Protein AF-A0A1C4FGM2-F1 (afdb_monomer_lite)

InterPro domains:
  IPR003675 CAAX prenyl protease 2/Lysostaphin resistance protein A-like domain [PF02517] (16-92)

Radius of gyration: 21.21 Å; chains: 1; bounding box: 52×29×66 Å

Structure (mmCIF, N/CA/C/O backbone):
data_AF-A0A1C4FGM2-F1
#
_entry.id   AF-A0A1C4FGM2-F1
#
loop_
_atom_site.group_PDB
_atom_site.id
_atom_site.type_symbol
_atom_site.label_atom_id
_atom_site.label_alt_id
_atom_site.label_comp_id
_atom_site.label_asym_id
_atom_site.label_entity_id
_atom_site.label_seq_id
_atom_site.pdbx_PDB_ins_code
_atom_site.Cartn_x
_atom_site.Cartn_y
_atom_site.Cartn_z
_atom_site.occupancy
_atom_site.B_iso_or_equiv
_atom_site.auth_seq_id
_atom_site.auth_comp_id
_atom_site.auth_asym_id
_atom_site.auth_atom_id
_atom_site.pdbx_PDB_model_num
ATOM 1 N N . MET A 1 1 ? 20.312 -0.316 -46.261 1.00 58.28 1 MET A N 1
ATOM 2 C CA . MET A 1 1 ? 19.997 0.112 -44.881 1.00 58.28 1 MET A CA 1
ATOM 3 C C . MET A 1 1 ? 18.495 0.359 -44.836 1.00 58.28 1 MET A C 1
ATOM 5 O O . MET A 1 1 ? 18.034 1.229 -45.562 1.00 58.28 1 MET A O 1
ATOM 9 N N . SER A 1 2 ? 17.714 -0.479 -44.149 1.00 71.62 2 SER A N 1
ATOM 10 C CA . SER A 1 2 ? 16.253 -0.311 -44.080 1.00 71.62 2 SER A CA 1
ATOM 11 C C . SER A 1 2 ? 15.902 0.895 -43.198 1.00 71.62 2 SER A C 1
ATOM 13 O O . SER A 1 2 ? 16.523 1.047 -42.143 1.00 71.62 2 SER A O 1
ATOM 15 N N . PRO A 1 3 ? 14.939 1.747 -43.588 1.00 80.38 3 PRO A N 1
ATOM 16 C CA . PRO A 1 3 ? 14.545 2.896 -42.782 1.00 80.38 3 PRO A CA 1
ATOM 17 C C . PRO A 1 3 ? 13.941 2.438 -41.449 1.00 80.38 3 PRO A C 1
ATOM 19 O O . PRO A 1 3 ? 13.172 1.478 -41.394 1.00 80.38 3 PRO A O 1
ATOM 22 N N . ILE A 1 4 ? 14.306 3.126 -40.368 1.00 81.00 4 ILE A N 1
ATOM 23 C CA . ILE A 1 4 ? 13.759 2.887 -39.029 1.00 81.00 4 ILE A CA 1
ATOM 24 C C . ILE A 1 4 ? 12.269 3.237 -39.044 1.00 81.00 4 ILE A C 1
ATOM 26 O O . ILE A 1 4 ? 11.886 4.348 -39.412 1.00 81.00 4 ILE A O 1
ATOM 30 N N . ASN A 1 5 ? 11.427 2.289 -38.631 1.00 86.44 5 ASN A N 1
ATOM 31 C CA . ASN A 1 5 ? 9.988 2.494 -38.535 1.00 86.44 5 ASN A CA 1
ATOM 32 C C . ASN A 1 5 ? 9.630 3.101 -37.170 1.00 86.44 5 ASN A C 1
ATOM 34 O O . ASN A 1 5 ? 9.464 2.396 -36.172 1.00 86.44 5 ASN A O 1
ATOM 38 N N . TRP A 1 6 ? 9.509 4.425 -37.140 1.00 86.25 6 TRP A N 1
ATOM 39 C CA . TRP A 1 6 ? 9.215 5.199 -35.934 1.00 86.25 6 TRP A CA 1
ATOM 40 C C . TRP A 1 6 ? 7.874 4.850 -35.271 1.00 86.25 6 TRP A C 1
ATOM 42 O O . TRP A 1 6 ? 7.759 4.965 -34.053 1.00 86.25 6 TRP A O 1
ATOM 52 N N . SER A 1 7 ? 6.882 4.351 -36.016 1.00 85.75 7 SER A N 1
ATOM 53 C CA . SER A 1 7 ? 5.604 3.917 -35.435 1.00 85.75 7 SER A CA 1
ATOM 54 C C . SER A 1 7 ? 5.770 2.690 -34.537 1.00 85.75 7 SER A C 1
ATOM 56 O O . SER A 1 7 ? 5.165 2.623 -33.469 1.00 85.75 7 SER A O 1
ATOM 58 N N . ILE A 1 8 ? 6.637 1.748 -34.924 1.00 85.75 8 ILE A N 1
ATOM 59 C CA . ILE A 1 8 ? 6.947 0.560 -34.114 1.00 85.75 8 ILE A CA 1
ATOM 60 C C . ILE A 1 8 ? 7.693 0.967 -32.837 1.00 85.75 8 ILE A C 1
ATOM 62 O O . ILE A 1 8 ? 7.392 0.460 -31.759 1.00 85.75 8 ILE A O 1
ATOM 66 N N . VAL A 1 9 ? 8.613 1.933 -32.937 1.00 83.44 9 VAL A N 1
ATOM 67 C CA . VAL A 1 9 ? 9.351 2.472 -31.783 1.00 83.44 9 VAL A CA 1
ATOM 68 C C . VAL A 1 9 ? 8.400 3.135 -30.779 1.00 83.44 9 VAL A C 1
ATOM 70 O O . VAL A 1 9 ? 8.472 2.842 -29.587 1.00 83.44 9 VAL A O 1
ATOM 73 N N . CYS A 1 10 ? 7.455 3.960 -31.243 1.00 82.88 10 CYS A N 1
ATOM 74 C CA . CYS A 1 10 ? 6.454 4.586 -30.373 1.00 82.88 10 CYS A CA 1
ATOM 75 C C . CYS A 1 10 ? 5.533 3.564 -29.687 1.00 82.88 10 CYS A C 1
ATOM 77 O O . CYS A 1 10 ? 5.261 3.696 -28.493 1.00 82.88 10 CYS A O 1
ATOM 79 N N . LEU A 1 11 ? 5.082 2.529 -30.407 1.00 84.50 11 LEU A N 1
ATOM 80 C CA . LEU A 1 11 ? 4.248 1.462 -29.836 1.00 84.50 11 LEU A CA 1
ATOM 81 C C . LEU A 1 11 ? 4.990 0.665 -28.757 1.00 84.50 11 LEU A C 1
ATOM 83 O O . LEU A 1 11 ? 4.408 0.324 -27.723 1.00 84.50 11 LEU A O 1
ATOM 87 N N . PHE A 1 12 ? 6.282 0.411 -28.970 1.00 83.50 12 PHE A N 1
ATOM 88 C CA . PHE A 1 12 ? 7.119 -0.287 -28.001 1.00 83.50 12 PHE A CA 1
ATOM 89 C C . PHE A 1 12 ? 7.310 0.544 -26.727 1.00 83.50 12 PHE A C 1
ATOM 91 O O . PHE A 1 12 ? 7.091 0.043 -25.626 1.00 83.50 12 PHE A O 1
ATOM 98 N N . ILE A 1 13 ? 7.629 1.836 -26.868 1.00 86.06 13 ILE A N 1
ATOM 99 C CA . ILE A 1 13 ? 7.791 2.758 -25.734 1.00 86.06 13 ILE A CA 1
ATOM 100 C C . ILE A 1 13 ? 6.479 2.900 -24.949 1.00 86.06 13 ILE A C 1
ATOM 102 O O . ILE A 1 13 ? 6.487 2.818 -23.724 1.00 86.06 13 ILE A O 1
ATOM 106 N N . SER A 1 14 ? 5.342 3.055 -25.633 1.00 85.06 14 SER A N 1
ATOM 107 C CA . SER A 1 14 ? 4.028 3.177 -24.985 1.00 85.06 14 SER A CA 1
ATOM 108 C C . SER A 1 14 ? 3.633 1.919 -24.199 1.00 85.06 14 SER A C 1
ATOM 110 O O . SER A 1 14 ? 3.142 2.027 -23.070 1.00 85.06 14 SER A O 1
ATOM 112 N N . SER A 1 15 ? 3.905 0.728 -24.744 1.00 85.19 15 SER A N 1
ATOM 113 C CA . SER A 1 15 ? 3.662 -0.539 -24.038 1.00 85.19 15 SER A CA 1
ATOM 114 C C . SER A 1 15 ? 4.545 -0.672 -22.797 1.00 85.19 15 SER A C 1
ATOM 116 O O . SER A 1 15 ? 4.078 -1.094 -21.740 1.00 85.19 15 SER A O 1
ATOM 118 N N . PHE A 1 16 ? 5.809 -0.256 -22.899 1.00 86.06 16 PHE A N 1
ATOM 119 C CA . PHE A 1 16 ? 6.755 -0.303 -21.787 1.00 86.06 16 PHE A CA 1
ATOM 120 C C . PHE A 1 16 ? 6.359 0.650 -20.653 1.00 86.06 16 PHE A C 1
ATOM 122 O O . PHE A 1 16 ? 6.379 0.270 -19.485 1.00 86.06 16 PHE A O 1
ATOM 129 N N . ILE A 1 17 ? 5.934 1.871 -20.993 1.00 87.56 17 ILE A N 1
ATOM 130 C CA . ILE A 1 17 ? 5.421 2.838 -20.014 1.00 87.56 17 ILE A CA 1
ATOM 131 C C . ILE A 1 17 ? 4.176 2.283 -19.317 1.00 87.56 17 ILE A C 1
ATOM 133 O O . ILE A 1 17 ? 4.075 2.382 -18.098 1.00 87.56 17 ILE A O 1
ATOM 137 N N . SER A 1 18 ? 3.259 1.656 -20.058 1.00 84.50 18 SER A N 1
ATOM 138 C CA . SER A 1 18 ? 2.038 1.079 -19.479 1.00 84.50 18 SER A CA 1
ATOM 139 C C . SER A 1 18 ? 2.348 -0.028 -18.465 1.00 84.50 18 SER A C 1
ATOM 141 O O . SER A 1 18 ? 1.776 -0.028 -17.380 1.00 84.50 18 SER A O 1
ATOM 143 N N . LEU A 1 19 ? 3.311 -0.909 -18.763 1.00 83.19 19 LEU A N 1
ATOM 144 C CA . LEU A 1 19 ? 3.783 -1.943 -17.830 1.00 83.19 19 LEU A CA 1
ATOM 145 C C . LEU A 1 19 ? 4.391 -1.351 -16.549 1.00 83.19 19 LEU A C 1
ATOM 147 O O . LEU A 1 19 ? 4.133 -1.848 -15.454 1.00 83.19 19 LEU A O 1
ATOM 151 N N . ILE A 1 20 ? 5.182 -0.280 -16.676 1.00 85.75 20 ILE A N 1
ATOM 152 C CA . ILE A 1 20 ? 5.779 0.414 -15.526 1.00 85.75 20 ILE A CA 1
ATOM 153 C C . ILE A 1 20 ? 4.690 1.055 -14.662 1.00 85.75 20 ILE A C 1
ATOM 155 O O . ILE A 1 20 ? 4.723 0.924 -13.440 1.00 85.75 20 ILE A O 1
ATOM 159 N N . VAL A 1 21 ? 3.718 1.732 -15.276 1.00 86.25 21 VAL A N 1
ATOM 160 C CA . VAL A 1 21 ? 2.612 2.368 -14.549 1.00 86.25 21 VAL A CA 1
ATOM 161 C C . VAL A 1 21 ? 1.774 1.323 -13.816 1.00 86.25 21 VAL A C 1
ATOM 163 O O . VAL A 1 21 ? 1.463 1.510 -12.641 1.00 86.25 21 VAL A O 1
ATOM 166 N N . ASP A 1 22 ? 1.451 0.206 -14.461 1.00 81.94 22 ASP A N 1
ATOM 167 C CA . ASP A 1 22 ? 0.622 -0.831 -13.847 1.00 81.94 22 ASP A CA 1
ATOM 168 C C . ASP A 1 22 ? 1.333 -1.487 -12.647 1.00 81.94 22 ASP A C 1
ATOM 170 O O . ASP A 1 22 ? 0.786 -1.566 -11.546 1.00 81.94 22 ASP A O 1
ATOM 174 N N . GLY A 1 23 ? 2.611 -1.846 -12.807 1.00 80.69 23 GLY A N 1
ATOM 175 C CA . GLY A 1 23 ? 3.391 -2.489 -11.746 1.00 80.69 23 GLY A CA 1
ATOM 176 C C . GLY A 1 23 ? 3.797 -1.565 -10.592 1.00 80.69 23 GLY A C 1
ATOM 177 O O . GLY A 1 23 ? 3.819 -1.998 -9.442 1.00 80.69 23 GLY A O 1
ATOM 178 N N . ILE A 1 24 ? 4.129 -0.299 -10.868 1.00 81.00 24 ILE A N 1
ATOM 179 C CA . ILE A 1 24 ? 4.655 0.631 -9.849 1.00 81.00 24 ILE A CA 1
ATOM 180 C C . ILE A 1 24 ? 3.555 1.482 -9.220 1.00 81.00 24 ILE A C 1
ATOM 182 O O . ILE A 1 24 ? 3.694 1.901 -8.073 1.00 81.00 24 ILE A O 1
ATOM 186 N N . VAL A 1 25 ? 2.475 1.768 -9.947 1.00 78.94 25 VAL A N 1
ATOM 187 C CA . VAL A 1 25 ? 1.427 2.683 -9.481 1.00 78.94 25 VAL A CA 1
ATOM 188 C C . VAL A 1 25 ? 0.159 1.912 -9.146 1.00 78.94 25 VAL A C 1
ATOM 190 O O . VAL A 1 25 ? -0.311 1.989 -8.011 1.00 78.94 25 VAL A O 1
ATOM 193 N N . ILE A 1 26 ? -0.385 1.141 -10.092 1.00 82.38 26 ILE A N 1
ATOM 194 C CA . ILE A 1 26 ? -1.689 0.488 -9.901 1.00 82.38 26 ILE A CA 1
ATOM 195 C C . ILE A 1 26 ? -1.604 -0.649 -8.890 1.00 82.38 26 ILE A C 1
ATOM 197 O O . ILE A 1 26 ? -2.397 -0.665 -7.950 1.00 82.38 26 ILE A O 1
ATOM 201 N N . ALA A 1 27 ? -0.636 -1.556 -9.020 1.00 80.81 27 ALA A N 1
ATOM 202 C CA . ALA A 1 27 ? -0.486 -2.681 -8.102 1.00 80.81 27 ALA A CA 1
ATOM 203 C C . ALA A 1 27 ? -0.390 -2.244 -6.622 1.00 80.81 27 ALA A C 1
ATOM 205 O O . ALA A 1 27 ? -1.218 -2.695 -5.824 1.00 80.81 27 ALA A O 1
ATOM 206 N N . PRO A 1 28 ? 0.501 -1.311 -6.223 1.00 76.75 28 PRO A N 1
ATOM 207 C CA . PRO A 1 28 ? 0.558 -0.871 -4.830 1.00 76.75 28 PRO A CA 1
ATOM 208 C C . PRO A 1 28 ? -0.663 -0.054 -4.383 1.00 76.75 28 PRO A C 1
ATOM 210 O O . PRO A 1 28 ? -1.016 -0.113 -3.202 1.00 76.75 28 PRO A O 1
ATOM 213 N N . LEU A 1 29 ? -1.342 0.680 -5.275 1.00 78.56 29 LEU A N 1
ATOM 214 C CA . LEU A 1 29 ? -2.607 1.358 -4.945 1.00 78.56 29 LEU A CA 1
ATOM 215 C C . LEU A 1 29 ? -3.740 0.357 -4.686 1.00 78.56 29 LEU A C 1
ATOM 217 O O . LEU A 1 29 ? -4.498 0.515 -3.722 1.00 78.56 29 LEU A O 1
ATOM 221 N N . LEU A 1 30 ? -3.842 -0.682 -5.516 1.00 81.00 30 LEU A N 1
ATOM 222 C CA . LEU A 1 30 ? -4.833 -1.745 -5.375 1.00 81.00 30 LEU A CA 1
ATOM 223 C C . LEU A 1 30 ? -4.589 -2.541 -4.088 1.00 81.00 30 LEU A C 1
ATOM 225 O O . LEU A 1 30 ? -5.513 -2.759 -3.307 1.00 81.00 30 LEU A O 1
ATOM 229 N N . GLU A 1 31 ? -3.331 -2.896 -3.828 1.00 73.75 31 GLU A N 1
ATOM 230 C CA . GLU A 1 31 ? -2.890 -3.571 -2.608 1.00 73.75 31 GLU A CA 1
ATOM 231 C C . GLU A 1 31 ? -3.248 -2.748 -1.362 1.00 73.75 31 GLU A C 1
ATOM 233 O O . GLU A 1 31 ? -3.862 -3.263 -0.430 1.00 73.75 31 GLU A O 1
ATOM 238 N N . THR A 1 32 ? -2.969 -1.442 -1.363 1.00 80.50 32 THR A N 1
ATOM 239 C CA . THR A 1 32 ? -3.323 -0.557 -0.239 1.00 80.50 32 THR A 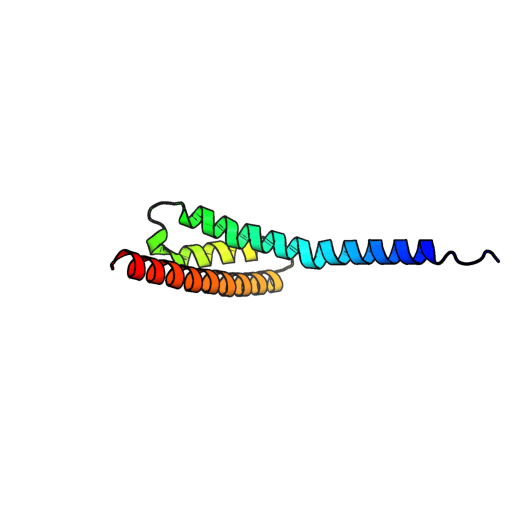CA 1
ATOM 240 C C . THR A 1 32 ? -4.841 -0.461 -0.054 1.00 80.50 32 THR A C 1
ATOM 242 O O . THR A 1 32 ? -5.342 -0.495 1.069 1.00 80.50 32 THR A O 1
ATOM 245 N N . THR A 1 33 ? -5.607 -0.403 -1.143 1.00 77.25 33 THR A N 1
ATOM 246 C CA . THR A 1 33 ? -7.077 -0.359 -1.080 1.00 77.25 33 THR A CA 1
ATOM 247 C C . THR A 1 33 ? -7.656 -1.654 -0.497 1.00 77.25 33 THR A C 1
ATOM 249 O O . THR A 1 33 ? -8.532 -1.611 0.369 1.00 77.25 33 THR A O 1
ATOM 252 N N . LEU A 1 34 ? -7.134 -2.813 -0.897 1.00 77.88 34 LEU A N 1
ATOM 253 C CA . LEU A 1 34 ? -7.557 -4.109 -0.366 1.00 77.88 34 LEU A CA 1
ATOM 254 C C . LEU A 1 34 ? -7.135 -4.288 1.100 1.00 77.88 34 LEU A C 1
ATOM 256 O O . LEU A 1 34 ? -7.960 -4.500 1.986 1.00 77.88 34 LEU A O 1
ATOM 260 N N . TYR A 1 35 ? -5.853 -4.167 1.410 1.00 70.31 35 TYR A N 1
ATOM 261 C CA . TYR A 1 35 ? -5.374 -4.511 2.748 1.00 70.31 35 TYR A CA 1
ATOM 262 C C . TYR A 1 35 ? -5.677 -3.458 3.807 1.00 70.31 35 TYR A C 1
ATOM 264 O O . TYR A 1 35 ? -5.702 -3.780 4.990 1.00 70.31 35 TYR A O 1
ATOM 272 N N . GLN A 1 36 ? -5.921 -2.211 3.414 1.00 70.38 36 GLN A N 1
ATOM 273 C CA . GLN A 1 36 ? -6.149 -1.138 4.370 1.00 70.38 36 GLN A CA 1
ATOM 274 C C . GLN A 1 36 ? -7.621 -0.730 4.439 1.00 70.38 36 GLN A C 1
ATOM 276 O O . GLN A 1 36 ? -8.163 -0.615 5.533 1.00 70.38 36 GLN A O 1
ATOM 281 N N . MET A 1 37 ? -8.297 -0.545 3.300 1.00 71.88 37 MET A N 1
ATOM 282 C CA . MET A 1 37 ? -9.713 -0.150 3.278 1.00 71.88 37 MET A CA 1
ATOM 283 C C . MET A 1 37 ? -10.644 -1.351 3.468 1.00 71.88 37 MET A C 1
ATOM 285 O O . MET A 1 37 ? -11.534 -1.299 4.317 1.00 71.88 37 MET A O 1
ATOM 289 N N . PHE A 1 38 ? -10.435 -2.443 2.727 1.00 77.88 38 PHE A N 1
ATOM 290 C CA . PHE A 1 38 ? -11.318 -3.612 2.797 1.00 77.88 38 PHE A CA 1
ATOM 291 C C . PHE A 1 38 ? -11.162 -4.384 4.118 1.00 77.88 38 PHE A C 1
ATOM 293 O O . PHE A 1 38 ? -12.165 -4.734 4.738 1.00 77.88 38 PHE A O 1
ATOM 300 N N . VAL A 1 39 ? -9.936 -4.539 4.634 1.00 73.44 39 VAL A N 1
ATOM 301 C CA . VAL A 1 39 ? -9.699 -5.122 5.973 1.00 73.44 39 VAL A CA 1
ATOM 302 C C . VAL A 1 39 ? -10.330 -4.268 7.073 1.00 73.44 39 VAL A C 1
ATOM 304 O O . VAL A 1 39 ? -11.027 -4.802 7.933 1.00 73.44 39 VAL A O 1
ATOM 307 N N . PHE A 1 40 ? -10.152 -2.942 7.036 1.00 71.81 40 PHE A N 1
ATOM 308 C CA . PHE A 1 40 ? -10.776 -2.047 8.014 1.00 71.81 40 PHE A CA 1
ATOM 309 C C . PHE A 1 40 ? -12.306 -2.154 7.986 1.00 71.81 40 PHE A C 1
ATOM 311 O O . PHE A 1 40 ? -12.947 -2.176 9.036 1.00 71.81 40 PHE A O 1
ATOM 318 N N . TRP A 1 41 ? -12.897 -2.252 6.793 1.00 72.81 41 TRP A N 1
ATOM 319 C CA . TRP A 1 41 ? -14.342 -2.375 6.629 1.00 72.81 41 TRP A CA 1
ATOM 320 C C . TRP A 1 41 ? -14.882 -3.707 7.166 1.00 72.81 41 TRP A C 1
ATOM 322 O O . TRP A 1 41 ? -15.842 -3.689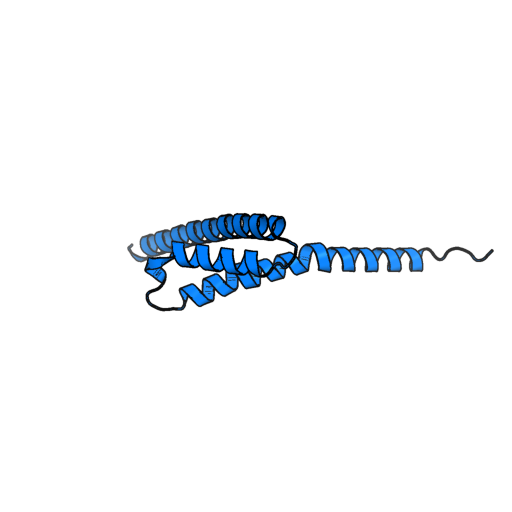 7.933 1.00 72.81 41 TRP A O 1
ATOM 332 N N . ILE A 1 42 ? -14.226 -4.837 6.860 1.00 75.25 42 ILE A N 1
ATOM 333 C CA . ILE A 1 42 ? -14.579 -6.153 7.424 1.00 75.25 42 ILE A CA 1
ATOM 334 C C . ILE A 1 42 ? -14.477 -6.142 8.952 1.00 75.25 42 ILE A C 1
ATOM 336 O O . ILE A 1 42 ? -15.401 -6.593 9.626 1.00 75.25 42 ILE A O 1
ATOM 340 N N . LEU A 1 43 ? -13.387 -5.607 9.512 1.00 70.12 43 LEU A N 1
ATOM 341 C CA . LEU A 1 43 ? -13.195 -5.569 10.965 1.00 70.12 43 LEU A CA 1
ATOM 342 C C . LEU A 1 43 ? -14.231 -4.680 11.666 1.00 70.12 43 LEU A C 1
ATOM 344 O O . LEU A 1 43 ? -14.645 -4.983 12.782 1.00 70.12 43 LEU A O 1
ATOM 348 N N . ARG A 1 44 ? -14.672 -3.598 11.018 1.00 66.62 44 ARG A N 1
ATOM 349 C CA . ARG A 1 44 ? -15.718 -2.711 11.543 1.00 66.62 44 ARG A CA 1
ATOM 350 C C . ARG A 1 44 ? -17.124 -3.314 11.444 1.00 66.62 44 ARG A C 1
ATOM 352 O O . ARG A 1 44 ? -17.992 -2.937 12.222 1.00 66.62 44 ARG A O 1
ATOM 359 N N . LEU A 1 45 ? -17.345 -4.256 10.528 1.00 70.94 45 LEU A N 1
ATOM 360 C CA . LEU A 1 45 ? -18.618 -4.968 10.369 1.00 70.94 45 LEU A CA 1
ATOM 361 C C . LEU A 1 45 ? -18.909 -5.929 11.536 1.00 70.94 45 LEU A C 1
ATOM 363 O O . LEU A 1 45 ? -20.051 -6.345 11.716 1.00 70.94 45 LEU A O 1
ATOM 367 N N . ILE A 1 46 ? -17.894 -6.268 12.339 1.00 73.44 46 ILE A N 1
ATOM 368 C CA . ILE A 1 46 ? -18.038 -7.121 13.520 1.00 73.44 46 ILE A CA 1
ATOM 369 C C . ILE A 1 46 ? -18.670 -6.305 14.667 1.00 73.44 46 ILE A C 1
ATOM 371 O O . ILE A 1 46 ? -18.028 -5.387 15.198 1.00 73.44 46 ILE A O 1
ATOM 375 N N . PRO A 1 47 ? -19.901 -6.636 15.107 1.00 52.50 47 PRO A N 1
ATOM 376 C CA . PRO A 1 47 ? -20.559 -5.926 16.198 1.00 52.50 47 PRO A CA 1
ATOM 377 C C . PRO A 1 47 ? -19.749 -6.077 17.495 1.00 52.50 47 PRO A C 1
ATOM 379 O O . PRO A 1 47 ? -19.408 -7.183 17.908 1.00 52.50 47 PRO A O 1
ATOM 382 N N . GLY A 1 48 ? -19.414 -4.950 18.130 1.00 61.47 48 GLY A N 1
ATOM 383 C CA . GLY A 1 48 ? -18.582 -4.892 19.342 1.00 61.47 48 GLY A CA 1
ATOM 384 C C . GLY A 1 48 ? -17.134 -4.444 19.110 1.00 61.47 48 GLY A C 1
ATOM 385 O O . GLY A 1 48 ? -16.488 -3.978 20.051 1.00 61.47 48 GLY A O 1
ATOM 386 N N . MET A 1 49 ? -16.637 -4.474 17.868 1.00 59.53 49 MET A N 1
ATOM 387 C CA . MET A 1 49 ? -15.306 -3.946 17.542 1.00 59.53 49 MET A CA 1
ATOM 388 C C . MET A 1 49 ? -15.271 -2.423 17.325 1.00 59.53 49 MET A C 1
ATOM 390 O O . MET A 1 49 ? -14.192 -1.834 17.382 1.00 59.53 49 MET A O 1
ATOM 394 N N . GLU A 1 50 ? -16.423 -1.748 17.207 1.00 57.53 50 GLU A N 1
ATOM 395 C CA . GLU A 1 50 ? -16.511 -0.274 17.142 1.00 57.53 50 GLU A CA 1
ATOM 396 C C . GLU A 1 50 ? -15.928 0.436 18.378 1.00 57.53 50 GLU A C 1
ATOM 398 O O . GLU A 1 50 ? -15.526 1.596 18.321 1.00 57.53 50 GLU A O 1
ATOM 403 N N . LYS A 1 51 ? -15.812 -0.240 19.524 1.00 62.81 51 LYS A N 1
ATOM 404 C CA . LYS A 1 51 ? -15.136 0.348 20.693 1.00 62.81 51 LYS A CA 1
ATOM 405 C C . LYS A 1 51 ? -13.607 0.280 20.590 1.00 62.81 51 LYS A C 1
ATOM 407 O O . LYS A 1 51 ? -12.905 1.039 21.254 1.00 62.81 51 LYS A O 1
ATOM 412 N N . TYR A 1 52 ? -13.092 -0.597 19.728 1.00 67.62 52 TYR A N 1
ATOM 413 C CA . TYR A 1 52 ? -11.678 -0.947 19.587 1.00 67.62 52 TYR A CA 1
ATOM 414 C C . TYR A 1 52 ? -11.087 -0.468 18.257 1.00 67.62 52 TYR A C 1
ATOM 416 O O . TYR A 1 52 ? -10.168 -1.079 17.714 1.00 67.62 52 TYR A O 1
ATOM 424 N N . ASN A 1 53 ? -11.564 0.665 17.743 1.00 67.19 53 ASN A N 1
ATOM 425 C CA . ASN A 1 53 ? -11.098 1.229 16.476 1.00 67.19 53 ASN A CA 1
ATOM 426 C C . ASN A 1 53 ? -9.576 1.452 16.409 1.00 67.19 53 ASN A C 1
ATOM 428 O O . ASN A 1 53 ? -8.971 1.246 15.361 1.00 67.19 53 ASN A O 1
ATOM 432 N N . LYS A 1 54 ? -8.919 1.760 17.537 1.00 65.62 54 LYS A N 1
ATOM 433 C CA . LYS A 1 54 ? -7.445 1.823 17.612 1.00 65.62 54 LYS A CA 1
ATOM 434 C C . LYS A 1 54 ? -6.776 0.468 17.337 1.00 65.62 54 LYS A C 1
ATOM 436 O O . LYS A 1 54 ? -5.747 0.426 16.671 1.00 65.62 54 LYS A O 1
ATOM 441 N N . SER A 1 55 ? -7.363 -0.630 17.814 1.00 68.94 55 SER A N 1
ATOM 442 C CA . SER A 1 55 ? -6.861 -1.988 17.575 1.00 68.94 55 SER A CA 1
ATO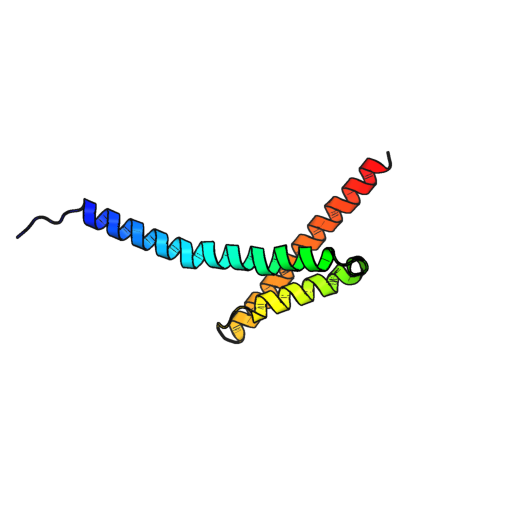M 443 C C . SER A 1 55 ? -7.136 -2.453 16.146 1.00 68.94 55 SER A C 1
ATOM 445 O O . SER A 1 55 ? -6.278 -3.101 15.560 1.00 68.94 55 SER A O 1
ATOM 447 N N . ILE A 1 56 ? -8.275 -2.072 15.554 1.00 71.50 56 ILE A N 1
ATOM 448 C CA . ILE A 1 56 ? -8.573 -2.341 14.135 1.00 71.50 56 ILE A CA 1
ATOM 449 C C . ILE A 1 56 ? -7.515 -1.691 13.234 1.00 71.50 56 ILE A C 1
ATOM 451 O O . ILE A 1 56 ? -6.963 -2.345 12.351 1.00 71.50 56 ILE A O 1
ATOM 455 N N . ILE A 1 57 ? -7.191 -0.420 13.497 1.00 72.06 57 ILE A N 1
ATOM 456 C CA . ILE A 1 57 ? -6.145 0.330 12.787 1.00 72.06 57 ILE A CA 1
ATOM 457 C C . ILE A 1 57 ? -4.807 -0.407 12.875 1.00 72.06 57 ILE A C 1
ATOM 459 O O . ILE A 1 57 ? -4.177 -0.656 11.849 1.00 72.06 57 ILE A O 1
ATOM 463 N N . PHE A 1 58 ? -4.415 -0.819 14.082 1.00 76.50 58 PHE A N 1
ATOM 464 C CA . PHE A 1 58 ? -3.169 -1.546 14.313 1.00 76.50 58 PHE A CA 1
ATOM 465 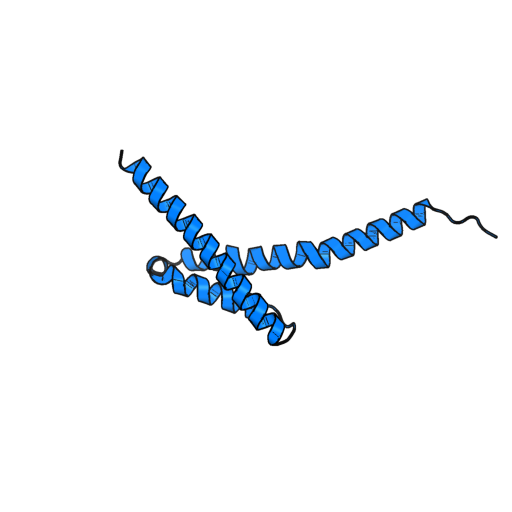C C . PHE A 1 58 ? -3.118 -2.880 13.555 1.00 76.50 58 PHE A C 1
ATOM 467 O O . PHE A 1 58 ? -2.144 -3.155 12.862 1.00 76.50 58 PHE A O 1
ATOM 474 N N . ILE A 1 59 ? -4.187 -3.680 13.618 1.00 76.12 59 ILE A N 1
ATOM 475 C CA . ILE A 1 59 ? -4.268 -4.976 12.929 1.00 76.12 59 ILE A CA 1
ATOM 476 C C . ILE A 1 59 ? -4.213 -4.785 11.408 1.00 76.12 59 ILE A C 1
ATOM 478 O O . ILE A 1 59 ? -3.465 -5.492 10.738 1.00 76.12 59 ILE A O 1
ATOM 482 N N . SER A 1 60 ? -4.933 -3.798 10.860 1.00 71.62 60 SER A N 1
ATOM 483 C CA . SER A 1 60 ? -4.893 -3.497 9.421 1.00 71.62 60 SER A CA 1
ATOM 484 C C . SER A 1 60 ? -3.499 -3.058 8.957 1.00 71.62 60 SER A C 1
ATOM 486 O O . SER A 1 60 ? -3.013 -3.535 7.934 1.00 71.62 60 SER A O 1
ATOM 488 N N . ALA A 1 61 ? -2.808 -2.228 9.746 1.00 73.19 61 ALA A N 1
ATOM 489 C CA . ALA A 1 61 ? -1.451 -1.780 9.456 1.00 73.19 61 ALA A CA 1
ATOM 490 C C . ALA A 1 61 ? -0.433 -2.928 9.541 1.00 73.19 61 ALA A C 1
ATOM 492 O O . ALA A 1 61 ? 0.457 -3.022 8.697 1.00 73.19 61 ALA A O 1
ATOM 493 N N . CYS A 1 62 ? -0.583 -3.830 10.517 1.00 75.44 62 CYS A N 1
ATOM 494 C CA . CYS A 1 62 ? 0.241 -5.032 10.624 1.00 75.44 62 CYS A CA 1
ATOM 495 C C . CYS A 1 62 ? 0.037 -5.969 9.433 1.00 75.44 62 CYS A C 1
ATOM 497 O O . CYS A 1 62 ? 1.027 -6.415 8.864 1.00 75.44 62 CYS A O 1
ATOM 499 N N . ILE A 1 63 ? -1.209 -6.243 9.034 1.00 75.12 63 ILE A N 1
ATOM 500 C CA . ILE A 1 63 ? -1.511 -7.096 7.874 1.00 75.12 63 ILE A CA 1
ATOM 501 C C . ILE A 1 63 ? -0.949 -6.467 6.594 1.00 75.12 63 ILE A C 1
ATOM 503 O O . ILE A 1 63 ? -0.290 -7.157 5.822 1.00 75.12 63 ILE A O 1
ATOM 507 N N . PHE A 1 64 ? -1.138 -5.160 6.397 1.00 74.12 64 PHE A N 1
ATOM 508 C CA . PHE A 1 64 ? -0.596 -4.437 5.247 1.00 74.12 64 PHE A CA 1
ATOM 509 C C . PHE A 1 64 ? 0.938 -4.465 5.201 1.00 74.12 64 PHE A C 1
ATOM 511 O O . PHE A 1 64 ? 1.521 -4.757 4.160 1.00 74.12 64 PHE A O 1
ATOM 518 N N . GLY A 1 65 ? 1.597 -4.214 6.336 1.00 70.56 65 GLY A N 1
ATOM 519 C CA . GLY A 1 65 ? 3.050 -4.300 6.443 1.00 70.56 65 GLY A CA 1
ATOM 520 C C . GLY A 1 65 ? 3.562 -5.713 6.164 1.00 70.56 65 GLY A C 1
ATOM 521 O O . GLY A 1 65 ? 4.435 -5.882 5.321 1.00 70.56 65 GLY A O 1
ATOM 522 N N . LEU A 1 66 ? 2.985 -6.728 6.821 1.00 72.19 66 LEU A N 1
ATOM 523 C CA . LEU A 1 66 ? 3.367 -8.143 6.693 1.00 72.19 66 LEU A CA 1
ATOM 524 C C . LEU A 1 66 ? 3.107 -8.722 5.299 1.00 72.19 66 LEU A C 1
ATOM 526 O O . LEU A 1 66 ? 3.818 -9.633 4.884 1.00 72.19 66 LEU A O 1
ATOM 530 N N . SER A 1 67 ? 2.113 -8.208 4.571 1.00 68.69 67 SER A N 1
ATOM 531 C CA . SER A 1 67 ? 1.793 -8.689 3.224 1.00 68.69 67 SER A CA 1
ATOM 532 C C . SER A 1 67 ? 2.894 -8.377 2.202 1.00 68.69 67 SER A C 1
ATOM 534 O O . SER A 1 67 ? 2.933 -8.992 1.136 1.00 68.69 67 SER A O 1
ATOM 536 N N . ARG A 1 68 ? 3.821 -7.459 2.515 1.00 66.94 68 ARG A N 1
ATOM 537 C CA . ARG A 1 68 ? 4.958 -7.126 1.650 1.00 66.94 68 ARG A CA 1
ATOM 538 C C . ARG A 1 68 ? 6.198 -7.922 2.033 1.00 66.94 68 ARG A C 1
ATOM 540 O O . ARG A 1 68 ? 6.935 -7.559 2.944 1.00 66.94 68 ARG A O 1
ATOM 547 N N . SER A 1 69 ? 6.504 -8.952 1.247 1.00 61.94 69 SER A N 1
ATOM 548 C CA . SER A 1 69 ? 7.702 -9.795 1.406 1.00 61.94 69 SER A CA 1
ATOM 549 C C . SER A 1 69 ? 9.001 -9.151 0.872 1.00 61.94 69 SER A C 1
ATOM 551 O O . SER A 1 69 ? 9.902 -9.849 0.409 1.00 61.94 69 SER A O 1
ATOM 553 N N . PHE A 1 70 ? 9.125 -7.822 0.921 1.00 60.19 70 PHE A N 1
ATOM 554 C CA . PHE A 1 70 ? 10.301 -7.083 0.440 1.00 60.19 70 PHE A CA 1
ATOM 555 C C . PHE A 1 70 ? 11.221 -6.668 1.599 1.00 60.19 70 PHE A C 1
ATOM 557 O O . PHE A 1 70 ? 11.552 -5.505 1.772 1.00 60.19 70 PHE A O 1
ATOM 564 N N . GLY A 1 71 ? 11.650 -7.630 2.417 1.00 67.25 71 GLY A N 1
ATOM 565 C CA . GLY A 1 71 ? 12.622 -7.401 3.492 1.00 67.25 71 GLY A CA 1
ATOM 566 C C . GLY A 1 71 ? 12.103 -6.588 4.691 1.00 67.25 71 GLY A C 1
ATOM 567 O O . GLY A 1 71 ? 11.146 -5.819 4.618 1.00 67.25 71 GLY A O 1
ATOM 568 N N . TYR A 1 72 ? 12.767 -6.760 5.836 1.00 67.75 72 TYR A N 1
ATOM 569 C CA . TYR A 1 72 ? 12.306 -6.240 7.130 1.00 67.75 72 TYR A CA 1
ATOM 570 C C . TYR A 1 72 ? 12.168 -4.708 7.189 1.00 67.75 72 TYR A C 1
ATOM 572 O O . TYR A 1 72 ? 11.228 -4.197 7.797 1.00 67.75 72 TYR A O 1
ATOM 580 N N . THR A 1 73 ? 13.066 -3.960 6.542 1.00 72.88 73 THR A N 1
ATOM 581 C CA . THR A 1 73 ? 13.031 -2.486 6.506 1.00 72.88 73 THR A CA 1
ATOM 582 C C . THR A 1 73 ? 11.831 -1.950 5.732 1.00 72.88 73 THR A C 1
ATOM 584 O O . THR A 1 73 ? 11.193 -0.995 6.178 1.00 72.88 73 THR A O 1
ATOM 587 N N . TYR A 1 74 ? 11.482 -2.575 4.607 1.00 68.56 74 TYR A N 1
ATOM 588 C CA . TYR A 1 74 ? 10.319 -2.177 3.814 1.00 68.56 74 TYR A CA 1
ATOM 589 C C . TYR A 1 74 ? 9.015 -2.555 4.518 1.00 68.56 74 TYR A C 1
ATOM 591 O O . TYR A 1 74 ? 8.060 -1.786 4.495 1.00 68.56 74 TYR A O 1
ATOM 599 N N . MET A 1 75 ? 9.006 -3.697 5.211 1.00 70.06 75 MET A N 1
ATOM 600 C CA . MET A 1 75 ? 7.886 -4.154 6.034 1.00 70.06 75 MET A CA 1
ATOM 601 C C . MET A 1 75 ? 7.566 -3.160 7.160 1.00 70.06 75 MET A C 1
ATOM 603 O O . MET A 1 75 ? 6.410 -2.785 7.354 1.00 70.06 75 MET A O 1
ATOM 607 N N . LEU A 1 76 ? 8.597 -2.673 7.864 1.00 73.94 76 LEU A N 1
ATOM 608 C CA . LEU A 1 76 ? 8.448 -1.643 8.897 1.00 73.94 76 LEU A CA 1
ATOM 609 C C . LEU A 1 76 ? 7.970 -0.312 8.310 1.00 73.94 76 LEU A C 1
ATOM 611 O O . LEU A 1 76 ? 7.050 0.297 8.852 1.00 73.94 76 LEU A O 1
ATOM 615 N N . HIS A 1 77 ? 8.553 0.128 7.192 1.00 74.44 77 HIS A N 1
ATOM 616 C CA . HIS A 1 77 ? 8.145 1.37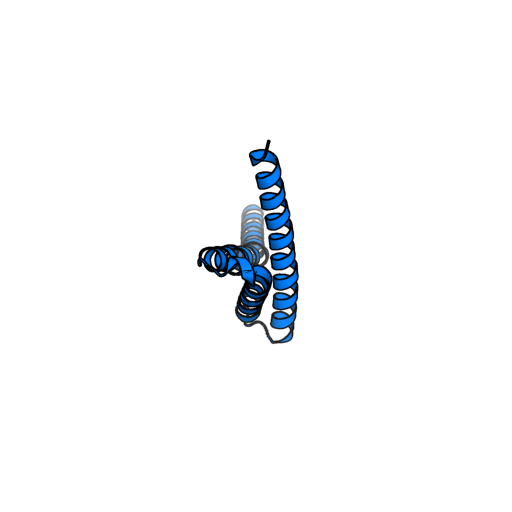1 6.539 1.00 74.44 77 HIS A CA 1
ATOM 617 C C . HIS A 1 77 ? 6.688 1.308 6.051 1.00 74.44 77 HIS A C 1
ATOM 619 O O . HIS A 1 77 ? 5.908 2.223 6.314 1.00 74.44 77 HIS A O 1
ATOM 625 N N . ALA A 1 78 ? 6.295 0.205 5.409 1.00 73.06 78 ALA A N 1
ATOM 626 C CA . ALA A 1 78 ? 4.927 -0.037 4.964 1.00 73.06 78 ALA A CA 1
ATOM 627 C C . ALA A 1 78 ? 3.948 -0.125 6.142 1.00 73.06 78 ALA A C 1
ATOM 629 O O . ALA A 1 78 ? 2.862 0.441 6.065 1.00 73.06 78 ALA A O 1
ATOM 630 N N . GLY A 1 79 ? 4.345 -0.751 7.254 1.00 74.75 79 GLY A N 1
ATOM 631 C CA . GLY A 1 79 ? 3.547 -0.793 8.480 1.00 74.75 79 GLY A CA 1
ATOM 632 C C . GLY A 1 79 ? 3.317 0.593 9.093 1.00 74.75 79 GLY A C 1
ATOM 633 O O . GLY A 1 79 ? 2.184 0.929 9.435 1.00 74.75 79 GLY A O 1
ATOM 634 N N . ILE A 1 80 ? 4.357 1.434 9.177 1.00 80.75 80 ILE A N 1
ATOM 635 C CA . ILE A 1 80 ? 4.233 2.817 9.675 1.00 80.75 80 ILE A CA 1
ATOM 636 C C . ILE A 1 80 ? 3.336 3.644 8.744 1.00 80.75 80 ILE A C 1
ATOM 638 O O . ILE A 1 80 ? 2.432 4.333 9.217 1.00 80.75 80 ILE A O 1
ATOM 642 N N . MET A 1 81 ? 3.536 3.547 7.426 1.00 78.19 81 MET A N 1
ATOM 643 C CA . MET A 1 81 ? 2.695 4.241 6.444 1.00 78.19 81 MET A CA 1
ATOM 644 C C . MET A 1 81 ? 1.234 3.781 6.531 1.00 78.19 81 MET A C 1
ATOM 646 O O . MET A 1 81 ? 0.330 4.616 6.591 1.00 78.19 81 MET A O 1
ATOM 650 N N . GLY A 1 82 ? 0.999 2.470 6.639 1.00 73.88 82 GLY A N 1
ATOM 651 C CA . GLY A 1 82 ? -0.331 1.890 6.832 1.00 73.88 82 GLY A CA 1
ATOM 652 C C . GLY A 1 82 ? -1.008 2.377 8.113 1.00 73.88 82 GLY A C 1
ATOM 653 O O . GLY A 1 82 ? -2.196 2.699 8.101 1.00 73.88 82 GLY A O 1
ATOM 654 N N . TRP A 1 83 ? -0.250 2.529 9.205 1.00 75.62 83 TRP A N 1
ATOM 655 C CA . TRP A 1 83 ? -0.759 3.105 10.450 1.00 75.62 83 TRP A CA 1
ATOM 656 C C . TRP A 1 83 ? -1.230 4.545 10.250 1.00 75.62 83 TRP A C 1
ATOM 658 O O . TRP A 1 83 ? -2.353 4.885 10.631 1.00 75.62 83 TRP A O 1
ATOM 668 N N . VAL A 1 84 ? -0.394 5.400 9.653 1.00 80.94 84 VAL A N 1
ATOM 669 C CA . VAL A 1 84 ? -0.714 6.821 9.432 1.00 80.94 84 VAL A CA 1
ATOM 670 C C . VAL A 1 84 ? -1.980 6.969 8.592 1.00 80.94 84 VAL A C 1
ATOM 672 O O . VAL A 1 84 ? -2.863 7.766 8.930 1.00 80.94 84 VAL A O 1
ATOM 675 N N . PHE A 1 85 ? -2.118 6.178 7.529 1.00 73.50 85 PHE A N 1
ATOM 676 C CA . PHE A 1 85 ? -3.318 6.219 6.706 1.00 73.50 85 PHE A CA 1
ATOM 677 C C . PHE A 1 85 ? -4.562 5.699 7.434 1.00 73.50 85 PHE A C 1
ATOM 679 O O . PHE A 1 85 ? -5.611 6.341 7.369 1.00 73.50 85 PHE A O 1
ATOM 686 N N . ALA A 1 86 ? -4.472 4.574 8.143 1.00 73.94 86 ALA A N 1
ATOM 687 C CA . ALA A 1 86 ? -5.602 4.031 8.891 1.00 73.94 86 ALA A CA 1
ATOM 688 C C . ALA A 1 86 ? -6.047 4.982 10.023 1.00 73.94 86 ALA A C 1
ATOM 690 O O . ALA A 1 86 ? -7.245 5.177 10.240 1.00 73.94 86 ALA A O 1
ATOM 691 N N . TYR A 1 87 ? -5.107 5.676 10.674 1.00 74.00 87 TYR A N 1
ATOM 692 C CA . TYR A 1 87 ? -5.411 6.751 11.624 1.00 74.00 87 TYR A CA 1
ATOM 693 C C . TYR A 1 87 ? -6.119 7.938 10.958 1.00 74.00 87 TYR A C 1
ATOM 695 O O . TYR A 1 87 ? -7.095 8.470 11.492 1.00 74.00 87 TYR A O 1
ATOM 703 N N . SER A 1 88 ? -5.662 8.332 9.769 1.00 78.69 88 SER A N 1
ATOM 704 C CA . SER A 1 88 ? -6.265 9.426 9.002 1.00 78.69 88 SER A CA 1
ATOM 705 C C . SER A 1 88 ? -7.697 9.088 8.577 1.00 78.69 88 SER A C 1
ATOM 707 O O . SER A 1 88 ? -8.602 9.910 8.731 1.00 78.69 88 SER A O 1
ATOM 709 N N . TYR A 1 89 ? -7.927 7.852 8.123 1.00 71.75 89 TYR A N 1
ATOM 710 C CA . TYR A 1 89 ? -9.249 7.341 7.766 1.00 71.75 89 TYR A CA 1
ATOM 711 C C . TYR A 1 89 ? -10.202 7.304 8.965 1.00 71.75 89 TYR A C 1
ATOM 713 O O . TYR A 1 89 ? -11.360 7.715 8.863 1.00 71.75 89 TYR A O 1
ATOM 721 N N . TRP A 1 90 ? -9.703 6.871 10.124 1.00 73.19 90 TRP A N 1
ATOM 722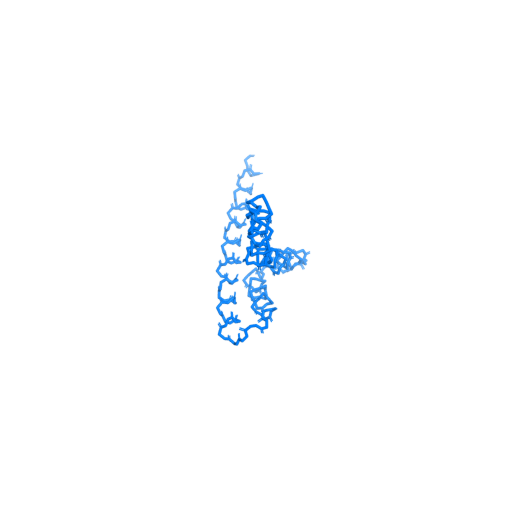 C CA . TRP A 1 90 ? -10.450 6.892 11.377 1.00 73.19 90 TRP A CA 1
ATOM 723 C C . TRP A 1 90 ? -10.853 8.308 11.786 1.00 73.19 90 TRP A C 1
ATOM 725 O O . TRP A 1 90 ? -12.019 8.563 12.078 1.00 73.19 90 TRP A O 1
ATOM 735 N N . HIS A 1 91 ? -9.911 9.251 11.761 1.00 75.75 91 HIS A N 1
ATOM 736 C CA . HIS A 1 91 ? -10.183 10.645 12.101 1.00 75.75 91 HIS A CA 1
ATOM 737 C C . HIS A 1 91 ? -11.217 11.276 11.151 1.00 75.75 91 HIS A C 1
ATOM 739 O O . HIS A 1 91 ? -12.096 12.023 11.587 1.00 75.75 91 HIS A O 1
ATOM 745 N N . TYR A 1 92 ? -11.161 10.935 9.860 1.00 70.81 92 TYR A N 1
ATOM 746 C CA . TYR A 1 92 ? -12.147 11.373 8.872 1.00 70.81 92 TYR A CA 1
ATOM 747 C C . TYR A 1 92 ? -13.531 10.746 9.114 1.00 70.81 92 TYR A C 1
ATOM 749 O O . TYR A 1 92 ? -14.544 11.444 9.088 1.00 70.81 92 TYR A O 1
ATOM 757 N N . THR A 1 93 ? -13.572 9.447 9.421 1.00 68.31 93 THR A N 1
ATOM 758 C CA . THR A 1 93 ? -14.795 8.705 9.769 1.00 68.31 93 THR A CA 1
ATOM 759 C C . THR A 1 93 ? -15.473 9.289 11.007 1.00 68.31 93 THR A C 1
ATOM 761 O O . THR A 1 93 ? -16.656 9.613 10.952 1.00 68.31 93 THR A O 1
ATOM 764 N N . GLN A 1 94 ? -14.712 9.520 12.080 1.00 69.06 94 GLN A N 1
ATOM 765 C CA . GLN A 1 94 ? -15.206 10.115 13.323 1.00 69.06 94 GLN A CA 1
ATOM 766 C C . GLN A 1 94 ? -15.826 11.495 13.090 1.00 69.06 94 GLN A C 1
ATOM 768 O O . GLN A 1 94 ? -16.859 11.820 13.672 1.00 69.06 94 GLN A O 1
ATOM 773 N N . LYS A 1 95 ? -15.223 12.334 12.237 1.00 66.69 95 LYS A N 1
ATOM 774 C CA . LYS A 1 95 ? -15.819 13.631 11.878 1.00 66.69 95 LYS A CA 1
ATOM 775 C C . LYS A 1 95 ? -17.139 13.472 11.129 1.00 66.69 95 LYS A C 1
ATOM 777 O O . LYS A 1 95 ? -18.056 14.255 11.362 1.00 66.69 95 LYS A O 1
ATOM 782 N N . LYS A 1 96 ? -17.237 12.475 10.249 1.00 64.81 96 LYS A N 1
ATOM 783 C CA . LYS A 1 96 ? -18.445 12.208 9.466 1.00 64.81 96 LYS A CA 1
ATOM 784 C C . LYS A 1 96 ? -19.590 11.713 10.351 1.00 64.81 96 LYS A C 1
ATOM 786 O O . LYS A 1 96 ? -20.691 12.232 10.229 1.00 64.81 96 LYS A O 1
ATOM 791 N N . GLU A 1 97 ? -19.314 10.798 11.280 1.00 62.62 97 GLU A N 1
ATOM 792 C CA . GLU A 1 97 ? -20.296 10.320 12.263 1.00 62.62 97 GLU A CA 1
ATOM 793 C C . GLU A 1 97 ? -20.745 11.449 13.192 1.00 62.62 97 GLU A C 1
ATOM 795 O O . GLU A 1 97 ? -21.932 11.742 13.246 1.00 62.62 97 GLU A O 1
ATOM 800 N N . ASN A 1 98 ? -19.819 12.185 13.815 1.00 59.19 98 ASN A N 1
ATOM 801 C CA . ASN A 1 98 ? -20.176 13.296 14.707 1.00 59.19 98 ASN A CA 1
ATOM 802 C C . ASN A 1 98 ? -20.911 14.448 13.993 1.00 59.19 98 ASN A C 1
ATOM 804 O O . ASN A 1 98 ? -21.720 15.137 14.612 1.00 59.19 98 ASN A O 1
ATOM 808 N N . GLY A 1 99 ? -20.642 14.675 12.704 1.00 57.81 99 GLY A N 1
ATOM 809 C CA . GLY A 1 99 ? -21.388 15.628 11.880 1.00 57.81 99 GLY A CA 1
ATOM 810 C C . GLY A 1 99 ? -22.807 15.149 11.563 1.00 57.81 99 GLY A C 1
ATOM 811 O O . GLY A 1 99 ? -23.746 15.935 11.651 1.00 57.81 99 GLY A O 1
ATOM 812 N N . HIS A 1 100 ? -22.980 13.859 11.262 1.00 51.81 100 HIS A N 1
ATOM 813 C CA . HIS A 1 100 ? -24.292 13.258 11.010 1.00 51.81 100 HIS A CA 1
ATOM 814 C C . HIS A 1 100 ? -25.171 13.256 12.265 1.00 51.81 100 HIS A C 1
ATOM 816 O O . HIS A 1 100 ? -26.325 13.667 12.188 1.00 51.81 100 HIS A O 1
ATOM 822 N N . THR A 1 101 ? -24.620 12.891 13.429 1.00 49.09 101 THR A N 1
ATOM 823 C CA . THR A 1 101 ? -25.366 12.889 14.699 1.00 49.09 101 THR A CA 1
ATOM 824 C C . THR A 1 101 ? -25.821 14.291 15.099 1.00 49.09 101 THR A C 1
ATOM 826 O O . THR A 1 101 ? -26.867 14.443 15.721 1.00 49.09 101 THR A O 1
ATOM 829 N N . LYS A 1 102 ? -25.060 15.334 14.733 1.00 44.75 102 LYS A N 1
ATOM 830 C CA . LYS A 1 102 ? -25.472 16.722 14.973 1.00 44.75 102 LYS A CA 1
ATOM 831 C C . LYS A 1 102 ? -26.582 17.192 14.040 1.00 44.75 102 LYS A C 1
ATOM 833 O O . LYS A 1 102 ? -27.365 18.016 14.474 1.00 44.75 102 LYS A O 1
ATOM 838 N N . ILE A 1 103 ? -26.667 16.693 12.807 1.00 50.91 103 ILE A N 1
ATOM 839 C CA . ILE A 1 103 ? -27.725 17.074 11.854 1.00 50.91 103 ILE A CA 1
ATOM 840 C C . ILE A 1 103 ? -29.024 16.309 12.133 1.00 50.91 103 ILE A C 1
ATOM 842 O O . ILE A 1 103 ? -30.097 16.871 11.979 1.00 50.91 103 ILE A O 1
ATOM 846 N N . SER A 1 104 ? -28.946 15.055 12.588 1.00 47.22 104 SER A N 1
ATOM 847 C CA . SER A 1 104 ? -30.130 14.254 12.936 1.00 47.22 104 SER A CA 1
ATOM 848 C C . SER A 1 104 ? -30.737 14.583 14.305 1.00 47.22 104 SER A C 1
ATOM 850 O O . SER A 1 104 ? -31.751 13.997 14.670 1.00 47.22 104 SER A O 1
ATOM 852 N N . ALA A 1 105 ? -30.083 15.441 15.094 1.00 46.59 105 ALA A N 1
ATOM 853 C CA . ALA A 1 105 ? -30.551 15.882 16.409 1.00 46.59 105 ALA A CA 1
ATOM 854 C C . ALA A 1 105 ? -31.208 17.278 16.387 1.00 46.59 105 ALA A C 1
ATOM 856 O O . ALA A 1 105 ? -31.516 17.804 17.457 1.00 46.59 105 ALA A O 1
ATOM 857 N N . PHE A 1 106 ? -31.399 17.865 15.198 1.00 44.59 106 PHE A N 1
ATOM 858 C CA . PHE A 1 106 ? -32.183 19.084 14.983 1.00 44.59 106 PHE A CA 1
ATOM 859 C C . PHE A 1 106 ? -33.511 18.766 14.301 1.00 44.59 106 PHE A C 1
ATOM 861 O O . PHE A 1 106 ? -33.509 17.922 13.376 1.00 44.59 106 PHE A O 1
#

Sequence (106 aa):
MSPINWSIVCLFISSFISLIVDGIVIAPLLETTLYQMFVFWILRLIPGMEKYNKSIIFISACIFGLSRSFGYTYMLHAGIMGWVFAYSYWHYTQKKENGHTKISAF

Foldseek 3Di:
DDDDDVVVVVVVVVVVVVVCCCVVPVVVVVLLCCLQVVQLVVQVVDPPCVVVLVVSQLVSLLSQLVVDPPDDVSSVVSSVVSSVVSVVVVVVVVVVVVVVVVVVVD

pLDDT: mean 72.38, std 10.0, range [44.59, 87.56]

Organism: NCBI:txid1890302

Secondary structure (DSSP, 8-state):
-PPP-HHHHHHHHHHHHHHHHIIIIIHHHHHHIIIIIIHHHHHHTSTTGGGGHHHHHHHHHHHHHHT--SHHHHHHHHHHHHHHHHHHHHHHHHHHHHHHHHHTT-